Protein AF-A0A7C7P5Y1-F1 (afdb_monomer_lite)

Foldseek 3Di:
DDDDDDDPPDDAAEAEDEDLQALDCPPCVCSLVVVLVSLVVCVVVVHPAYEYEYCNHNDPPRDGDVSSVVSVVPRHPYDYHD

Structure (mmCIF, N/CA/C/O backbone):
data_AF-A0A7C7P5Y1-F1
#
_entry.id   AF-A0A7C7P5Y1-F1
#
loop_
_atom_site.group_PDB
_atom_site.id
_atom_site.type_symbol
_atom_site.label_atom_id
_atom_site.label_alt_id
_atom_site.label_comp_id
_atom_site.label_asym_id
_atom_site.label_entity_id
_atom_site.label_seq_id
_atom_site.pdbx_PDB_ins_code
_atom_site.Cartn_x
_atom_site.Cartn_y
_atom_site.Cartn_z
_atom_site.occupancy
_atom_site.B_iso_or_equiv
_atom_site.auth_seq_id
_atom_site.auth_comp_id
_atom_site.auth_asym_id
_atom_site.auth_atom_id
_atom_site.pdbx_PDB_model_num
ATOM 1 N N . MET A 1 1 ? -39.573 0.667 34.774 1.00 47.50 1 MET A N 1
ATOM 2 C CA . MET A 1 1 ? -38.664 1.380 33.854 1.00 47.50 1 MET A CA 1
ATOM 3 C C . MET A 1 1 ? -37.611 0.377 33.398 1.00 47.50 1 MET A C 1
ATOM 5 O O . MET A 1 1 ? -36.768 0.009 34.205 1.00 47.50 1 MET A O 1
ATOM 9 N N . MET A 1 2 ? -37.722 -0.181 32.190 1.00 48.81 2 MET A N 1
ATOM 10 C CA . MET A 1 2 ? -36.701 -1.097 31.662 1.00 48.81 2 MET A CA 1
ATOM 11 C C . MET A 1 2 ? -35.561 -0.253 31.088 1.00 48.81 2 MET A C 1
ATOM 13 O O . MET A 1 2 ? -35.787 0.532 30.173 1.00 48.81 2 MET A O 1
ATOM 17 N N . TYR A 1 3 ? -34.358 -0.381 31.647 1.00 57.97 3 TYR A N 1
ATOM 18 C CA . TYR A 1 3 ? -33.150 0.190 31.057 1.00 57.97 3 TYR A CA 1
ATOM 19 C C . TYR A 1 3 ? -32.835 -0.589 29.775 1.00 57.97 3 TYR A C 1
ATOM 21 O O . TYR A 1 3 ? -32.440 -1.751 29.841 1.00 57.97 3 TYR A O 1
ATOM 29 N N . MET A 1 4 ? -33.018 0.028 28.607 1.00 58.72 4 MET A N 1
ATOM 30 C CA . MET A 1 4 ? -32.384 -0.470 27.388 1.00 58.72 4 MET A CA 1
ATOM 31 C C . MET A 1 4 ? -30.896 -0.143 27.493 1.00 58.72 4 MET A C 1
ATOM 33 O O . MET A 1 4 ? -30.505 1.018 27.393 1.00 58.72 4 MET A O 1
ATOM 37 N N . ALA A 1 5 ? -30.068 -1.156 27.737 1.00 66.00 5 ALA A N 1
ATOM 38 C CA . ALA A 1 5 ? -28.630 -1.019 27.578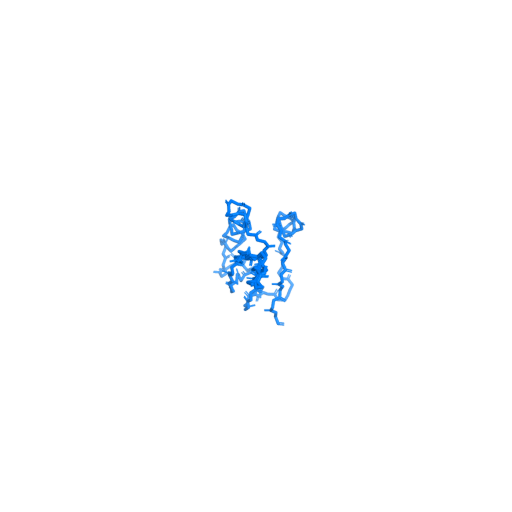 1.00 66.00 5 ALA A CA 1
ATOM 39 C C . ALA A 1 5 ? -28.351 -0.716 26.098 1.00 66.00 5 ALA A C 1
ATOM 41 O O . ALA A 1 5 ? -28.631 -1.542 25.229 1.00 66.00 5 ALA A O 1
ATOM 42 N N . SER A 1 6 ? -27.842 0.478 25.797 1.00 67.75 6 SER A N 1
ATOM 43 C CA . SER A 1 6 ? -27.296 0.759 24.472 1.00 67.75 6 SER A CA 1
ATOM 44 C C . SER A 1 6 ? -26.074 -0.134 24.275 1.00 67.75 6 SER A C 1
ATOM 46 O O . SER A 1 6 ? -25.164 -0.111 25.107 1.00 67.75 6 SER A O 1
ATOM 48 N N . LEU A 1 7 ? -26.040 -0.913 23.194 1.00 68.06 7 LEU A N 1
ATOM 49 C CA . LEU A 1 7 ? -24.818 -1.606 22.796 1.00 68.06 7 LEU A CA 1
ATOM 50 C C . LEU A 1 7 ? -23.688 -0.571 22.637 1.00 68.06 7 LEU A C 1
ATOM 52 O O . LEU A 1 7 ? -23.954 0.530 22.143 1.00 68.06 7 LEU A O 1
ATOM 56 N N . PRO A 1 8 ? -22.448 -0.880 23.059 1.00 72.81 8 PRO A N 1
ATOM 57 C CA . PRO A 1 8 ? -21.346 0.058 22.916 1.00 72.81 8 PRO A CA 1
ATOM 58 C C . PRO A 1 8 ? -21.186 0.425 21.441 1.00 72.81 8 PRO A C 1
ATOM 60 O O . PRO A 1 8 ? -21.093 -0.462 20.590 1.00 72.81 8 PRO A O 1
ATOM 63 N N . LEU A 1 9 ? -21.147 1.722 21.136 1.00 71.94 9 LEU A N 1
ATOM 64 C CA . LEU A 1 9 ? -20.902 2.206 19.783 1.00 71.94 9 LEU A CA 1
ATOM 65 C C . LEU A 1 9 ? -19.492 1.770 19.355 1.00 71.94 9 LEU A C 1
ATOM 67 O O . LEU A 1 9 ? -18.500 2.351 19.789 1.00 71.94 9 LEU A O 1
ATOM 71 N N . HIS A 1 10 ? -19.401 0.733 18.524 1.00 78.56 10 HIS A N 1
ATOM 72 C CA . HIS A 1 10 ? -18.135 0.304 17.936 1.00 78.56 10 HIS A CA 1
ATOM 73 C C . HIS A 1 10 ? -17.874 1.161 16.701 1.00 78.56 10 HIS A C 1
ATOM 75 O O . HIS A 1 10 ? -18.500 0.982 15.657 1.00 78.56 10 HIS A O 1
ATOM 81 N N . LYS A 1 11 ? -16.987 2.146 16.843 1.00 87.12 11 LYS A N 1
ATOM 82 C CA . LYS A 1 11 ? -16.546 2.987 15.734 1.00 87.12 11 LYS A CA 1
ATOM 83 C C . LYS A 1 11 ? -15.377 2.298 15.040 1.00 87.12 11 LYS A C 1
ATOM 85 O O . LYS A 1 11 ? -14.335 2.141 15.659 1.00 87.12 11 LYS A O 1
ATOM 90 N N . ILE A 1 12 ? -15.568 1.931 13.776 1.00 89.00 12 ILE A N 1
ATOM 91 C CA . ILE A 1 12 ? -14.510 1.396 12.914 1.00 89.00 12 ILE A CA 1
ATOM 92 C C . ILE A 1 12 ? -13.989 2.532 12.034 1.00 89.00 12 ILE A C 1
ATOM 94 O O . ILE A 1 12 ? -14.765 3.302 11.460 1.00 89.00 12 ILE A O 1
ATOM 98 N N . ARG A 1 13 ? -12.672 2.647 11.932 1.00 90.75 13 ARG A N 1
ATOM 99 C CA . ARG A 1 13 ? -11.950 3.588 11.086 1.00 90.75 13 ARG A CA 1
ATOM 100 C C . ARG A 1 13 ? -11.257 2.814 9.977 1.00 90.75 13 ARG A C 1
ATOM 102 O O . ARG A 1 13 ? -10.359 2.024 10.237 1.00 90.75 13 ARG A O 1
ATOM 109 N N . ILE A 1 14 ? -11.666 3.065 8.742 1.00 90.81 14 ILE A N 1
ATOM 110 C CA . ILE A 1 14 ? -11.109 2.397 7.567 1.00 90.81 14 ILE A CA 1
ATOM 111 C C . ILE A 1 14 ? -10.330 3.430 6.760 1.00 90.81 14 ILE A C 1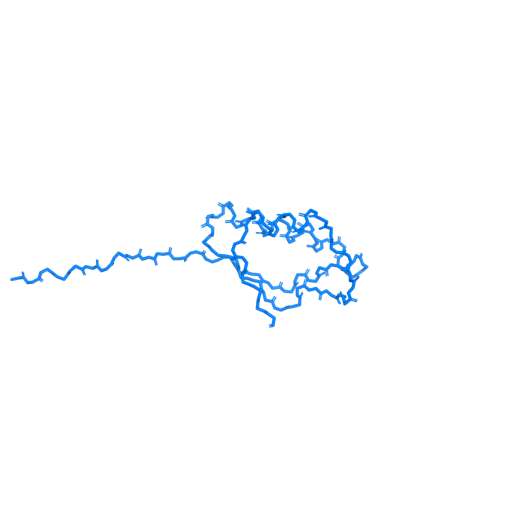
ATOM 113 O O . ILE A 1 14 ? -10.863 4.501 6.463 1.00 90.81 14 ILE A O 1
ATOM 117 N N . LEU A 1 15 ? -9.087 3.108 6.410 1.00 91.88 15 LEU A N 1
ATOM 118 C CA . LEU A 1 15 ? -8.354 3.804 5.358 1.00 91.88 15 LEU A CA 1
ATOM 119 C C . LEU A 1 15 ? -8.629 3.077 4.042 1.00 91.88 15 LEU A C 1
ATOM 121 O O . LEU A 1 15 ? -8.462 1.865 3.966 1.00 91.88 15 LEU A O 1
ATOM 125 N N . HIS A 1 16 ? -9.073 3.794 3.015 1.00 91.25 16 HIS A N 1
ATOM 126 C CA . HIS A 1 16 ? -9.349 3.207 1.708 1.00 91.25 16 HIS A CA 1
ATOM 127 C C . HIS A 1 16 ? -8.566 3.936 0.617 1.00 91.25 16 HIS A C 1
ATOM 129 O O . HIS A 1 16 ? -8.567 5.166 0.585 1.00 91.25 16 HIS A O 1
ATOM 135 N N . THR A 1 17 ? -7.914 3.169 -0.256 1.00 91.19 17 THR A N 1
ATOM 136 C CA . THR A 1 17 ? -7.204 3.652 -1.447 1.00 91.19 17 THR A CA 1
ATOM 137 C C . THR A 1 17 ? -7.416 2.682 -2.610 1.00 91.19 17 THR A C 1
ATOM 139 O O . THR A 1 17 ? -7.827 1.536 -2.397 1.00 91.19 17 THR A O 1
ATOM 142 N N . SER A 1 18 ? -7.128 3.118 -3.833 1.00 91.12 18 SER A N 1
ATOM 143 C CA . SER A 1 18 ? -7.189 2.272 -5.023 1.00 91.12 18 SER A CA 1
ATOM 144 C C . SER A 1 18 ? -6.107 2.618 -6.042 1.00 91.12 18 SER A C 1
ATOM 146 O O . SER A 1 18 ? -5.423 3.628 -5.872 1.00 91.12 18 SER A O 1
ATOM 148 N N . ASP A 1 19 ? -5.959 1.763 -7.060 1.00 89.38 19 ASP A N 1
ATOM 149 C CA . ASP A 1 19 ? -5.198 2.036 -8.293 1.00 89.38 19 ASP A CA 1
ATOM 150 C C . ASP A 1 19 ? -3.762 2.493 -8.006 1.00 89.38 19 ASP A C 1
ATOM 152 O O . ASP A 1 19 ? -3.299 3.557 -8.417 1.00 89.38 19 ASP A O 1
ATOM 156 N N . THR A 1 20 ? -3.063 1.699 -7.192 1.00 89.12 20 THR A N 1
ATOM 157 C CA . THR A 1 20 ? -1.711 2.028 -6.739 1.00 89.12 20 THR A CA 1
ATOM 158 C C . THR A 1 20 ? -0.664 1.801 -7.816 1.00 89.12 20 THR A C 1
ATOM 160 O O . THR A 1 20 ? 0.412 2.377 -7.698 1.00 89.12 20 THR A O 1
ATOM 163 N N . HIS A 1 21 ? -0.957 0.994 -8.844 1.00 88.75 21 HIS A N 1
ATOM 164 C CA . HIS A 1 21 ? -0.088 0.798 -10.005 1.00 88.75 21 HIS A CA 1
ATOM 165 C C . HIS A 1 21 ? 1.370 0.457 -9.605 1.00 88.75 21 HIS A C 1
ATOM 167 O O . HIS A 1 21 ? 2.354 1.011 -10.103 1.00 88.75 21 HIS A O 1
ATOM 173 N N . LEU A 1 22 ? 1.525 -0.434 -8.619 1.00 86.94 22 LEU A N 1
ATOM 174 C CA . LEU A 1 22 ? 2.827 -0.852 -8.096 1.00 86.94 22 LEU A CA 1
ATOM 175 C C . LEU A 1 22 ? 3.574 -1.711 -9.126 1.00 86.94 22 LEU A C 1
ATOM 177 O O . LEU A 1 22 ? 2.970 -2.491 -9.867 1.00 86.94 22 LEU A O 1
ATOM 181 N N . GLY A 1 23 ? 4.904 -1.602 -9.139 1.00 81.88 23 GLY A N 1
ATOM 182 C CA . GLY A 1 23 ? 5.762 -2.400 -10.020 1.00 81.88 23 GLY A CA 1
ATOM 183 C C . GLY A 1 23 ? 5.877 -1.888 -11.464 1.00 81.88 23 GLY A C 1
ATOM 184 O O . GLY A 1 23 ? 6.335 -2.637 -12.330 1.00 81.88 23 GLY A O 1
ATOM 185 N N . ASP A 1 24 ? 5.495 -0.635 -11.741 1.00 83.25 24 ASP A N 1
ATOM 186 C CA . ASP A 1 24 ? 5.780 0.049 -13.011 1.00 83.25 24 ASP A CA 1
ATOM 187 C C . ASP A 1 24 ? 6.669 1.294 -12.823 1.00 83.25 24 ASP A C 1
ATOM 189 O O . ASP A 1 24 ? 6.174 2.415 -12.693 1.00 83.25 24 ASP A O 1
ATOM 193 N N . PRO A 1 25 ? 8.004 1.141 -12.851 1.00 78.56 25 PRO A N 1
ATOM 194 C CA . PRO A 1 25 ? 8.917 2.271 -12.717 1.00 78.56 25 PRO A CA 1
ATOM 195 C C . PRO A 1 25 ? 8.939 3.199 -13.944 1.00 78.56 25 PRO A C 1
ATOM 197 O O . PRO A 1 25 ? 9.532 4.276 -13.865 1.00 78.56 25 PRO A O 1
ATOM 200 N N . TYR A 1 26 ? 8.344 2.809 -15.078 1.00 82.88 26 TYR A N 1
ATOM 201 C CA . TYR A 1 26 ? 8.375 3.600 -16.311 1.00 82.88 26 TYR A CA 1
ATOM 202 C C . TYR A 1 26 ? 7.108 4.442 -16.501 1.00 82.88 26 TYR A C 1
ATOM 204 O O . TYR A 1 26 ? 7.219 5.577 -16.966 1.00 82.88 26 TYR A O 1
ATOM 212 N N . GLY A 1 27 ? 5.934 3.927 -16.129 1.00 84.75 27 GLY A N 1
ATOM 213 C CA . GLY A 1 27 ? 4.680 4.687 -16.102 1.00 84.75 27 GLY A CA 1
ATOM 214 C C . GLY A 1 27 ? 4.425 5.390 -14.769 1.00 84.75 27 GLY A C 1
ATOM 215 O O . GLY A 1 27 ? 4.023 6.555 -14.762 1.00 84.75 27 GLY A O 1
ATOM 216 N N . HIS A 1 28 ? 4.747 4.743 -13.644 1.00 85.56 28 HIS A N 1
ATOM 217 C CA . HIS A 1 28 ? 4.429 5.220 -12.294 1.00 85.56 28 HIS A CA 1
ATOM 218 C C . HIS A 1 28 ? 5.642 5.185 -11.338 1.00 85.56 28 HIS A C 1
ATOM 220 O O . HIS A 1 28 ? 5.588 4.565 -10.277 1.00 85.56 28 HIS A O 1
ATOM 226 N N . PRO A 1 29 ? 6.735 5.926 -11.620 1.00 86.62 29 PRO A N 1
ATOM 227 C CA . PRO A 1 29 ? 7.995 5.856 -10.859 1.00 86.62 29 PRO A CA 1
ATOM 228 C C . PRO A 1 29 ? 7.896 6.227 -9.369 1.00 86.62 29 PRO A C 1
ATOM 230 O O . PRO A 1 29 ? 8.831 5.986 -8.610 1.00 86.62 29 PRO A O 1
ATOM 233 N N . ILE A 1 30 ? 6.797 6.856 -8.946 1.00 90.06 30 ILE A N 1
ATOM 234 C CA . ILE A 1 30 ? 6.573 7.298 -7.563 1.00 90.06 30 ILE A CA 1
ATOM 235 C C . ILE A 1 30 ? 5.541 6.447 -6.812 1.00 90.06 30 ILE A C 1
ATOM 237 O O . ILE A 1 30 ? 5.271 6.743 -5.646 1.00 90.06 30 ILE A O 1
ATOM 241 N N . SER A 1 31 ? 4.953 5.424 -7.448 1.00 89.75 31 SER A N 1
ATOM 242 C CA . SER A 1 31 ? 3.854 4.642 -6.867 1.00 89.75 31 SER A CA 1
ATOM 243 C C . SER A 1 31 ? 4.248 3.969 -5.557 1.00 89.75 31 SER A C 1
ATOM 245 O O . SER A 1 31 ? 3.519 4.080 -4.576 1.00 89.75 31 SER A O 1
ATOM 247 N N . GLU A 1 32 ? 5.439 3.371 -5.493 1.00 87.81 32 GLU A N 1
ATOM 248 C CA . GLU A 1 32 ? 5.939 2.725 -4.274 1.00 87.81 32 GLU A CA 1
ATOM 249 C C . GLU A 1 32 ? 6.074 3.711 -3.106 1.00 87.81 32 GLU A C 1
ATOM 251 O O . GLU A 1 32 ? 5.606 3.443 -2.002 1.00 87.81 32 GLU A O 1
ATOM 256 N N . ILE A 1 33 ? 6.642 4.897 -3.352 1.00 90.31 33 ILE A N 1
ATOM 257 C CA . ILE A 1 33 ? 6.821 5.933 -2.320 1.00 90.31 33 ILE A CA 1
ATOM 258 C C . ILE A 1 33 ? 5.462 6.473 -1.845 1.00 90.31 33 ILE A C 1
ATOM 260 O O . ILE A 1 33 ? 5.260 6.725 -0.650 1.00 90.31 33 ILE A O 1
ATOM 264 N N . ALA A 1 34 ? 4.522 6.665 -2.772 1.00 91.38 34 ALA A N 1
ATOM 265 C CA . ALA A 1 34 ? 3.174 7.132 -2.468 1.00 91.38 34 ALA A CA 1
ATOM 266 C C . ALA A 1 34 ? 2.385 6.091 -1.661 1.00 91.38 34 ALA A C 1
ATOM 268 O O . ALA A 1 34 ? 1.754 6.425 -0.652 1.00 91.38 34 ALA A O 1
ATOM 269 N N . PHE A 1 35 ? 2.470 4.822 -2.055 1.00 90.62 35 PHE A N 1
ATOM 270 C CA . PHE A 1 35 ? 1.827 3.724 -1.352 1.00 90.62 35 PHE A CA 1
ATOM 271 C C . PHE A 1 35 ? 2.402 3.545 0.054 1.00 90.62 35 PHE A C 1
ATOM 273 O O . PHE A 1 35 ? 1.635 3.512 1.015 1.00 90.62 35 PHE A O 1
ATOM 280 N N . ALA A 1 36 ? 3.727 3.590 0.203 1.00 89.50 36 ALA A N 1
ATOM 281 C CA . ALA A 1 36 ? 4.378 3.519 1.508 1.00 89.50 36 ALA A CA 1
ATOM 282 C C . ALA A 1 36 ? 3.953 4.664 2.453 1.00 89.50 36 ALA A C 1
ATOM 284 O O . ALA A 1 36 ? 3.761 4.536 3.664 1.00 89.50 36 ALA A O 1
ATOM 285 N N . SER A 1 37 ? 3.745 5.856 1.893 1.00 91.00 37 SER A N 1
ATOM 286 C CA . SER A 1 37 ? 3.203 6.988 2.657 1.00 91.00 37 SER A CA 1
ATOM 287 C C . SER A 1 37 ? 1.748 6.757 3.090 1.00 91.00 37 SER A C 1
ATOM 289 O O . SER A 1 37 ? 1.343 7.217 4.158 1.00 91.00 37 SER A O 1
ATOM 291 N N . THR A 1 38 ? 0.971 6.026 2.290 1.00 91.06 38 THR A N 1
ATOM 292 C CA . THR A 1 38 ? -0.424 5.672 2.588 1.00 91.06 38 THR A CA 1
ATOM 293 C C . THR A 1 38 ? -0.511 4.615 3.688 1.00 91.06 38 THR A C 1
ATOM 295 O O . THR A 1 38 ? -1.342 4.749 4.586 1.00 91.06 38 THR A O 1
ATOM 298 N N . VAL A 1 39 ? 0.379 3.617 3.674 1.00 88.81 39 VAL A N 1
ATOM 299 C CA . VAL A 1 39 ? 0.493 2.620 4.751 1.00 88.81 39 VAL A CA 1
ATOM 300 C C . VAL A 1 39 ? 0.836 3.308 6.071 1.00 88.81 39 VAL A C 1
ATOM 302 O O . VAL A 1 39 ? 0.093 3.178 7.040 1.00 88.81 39 VAL A O 1
ATOM 305 N N . ARG A 1 40 ? 1.861 4.169 6.096 1.00 90.06 40 ARG A N 1
ATOM 306 C CA . ARG A 1 40 ? 2.206 4.958 7.296 1.00 90.06 40 ARG A CA 1
ATOM 307 C C . ARG A 1 40 ? 1.068 5.865 7.777 1.00 90.06 40 ARG A C 1
ATOM 309 O O . ARG A 1 40 ? 0.932 6.116 8.974 1.00 90.06 40 ARG A O 1
ATOM 316 N N . ALA A 1 41 ? 0.228 6.364 6.871 1.00 89.94 41 ALA A N 1
ATOM 317 C CA . ALA A 1 41 ? -0.942 7.152 7.246 1.00 89.94 41 ALA A CA 1
ATOM 318 C C . ALA A 1 41 ? -2.011 6.316 7.978 1.00 89.94 41 ALA A C 1
ATOM 320 O O . ALA A 1 41 ? -2.730 6.866 8.816 1.00 89.94 41 ALA A O 1
ATOM 321 N N . ALA A 1 42 ? -2.108 5.007 7.713 1.00 89.38 42 ALA A N 1
ATOM 322 C CA . ALA A 1 42 ? -3.012 4.116 8.440 1.00 89.38 42 ALA A CA 1
ATOM 323 C C . ALA A 1 42 ? -2.688 4.121 9.943 1.00 89.38 42 ALA A C 1
ATOM 325 O O . ALA A 1 42 ? -3.597 4.323 10.756 1.00 89.38 42 ALA A O 1
ATOM 326 N N . ASP A 1 43 ? -1.402 4.045 10.296 1.00 87.81 43 ASP A N 1
ATOM 327 C CA . ASP A 1 43 ? -0.923 4.141 11.679 1.00 87.81 43 ASP A CA 1
ATOM 328 C C . ASP A 1 43 ? -1.184 5.518 12.284 1.00 87.81 43 ASP A C 1
ATOM 330 O O . ASP A 1 43 ? -1.783 5.628 13.353 1.00 87.81 43 ASP A O 1
ATOM 334 N N . VAL A 1 44 ? -0.800 6.591 11.580 1.00 92.38 44 VAL A N 1
ATOM 335 C CA . VAL A 1 44 ? -0.986 7.975 12.057 1.00 92.38 44 VAL A CA 1
ATOM 336 C C . VAL A 1 44 ? -2.450 8.262 12.361 1.00 92.38 44 VAL A C 1
ATOM 338 O O . VAL A 1 44 ? -2.773 8.950 13.333 1.00 92.38 44 VAL A O 1
ATOM 341 N N . PHE A 1 45 ? -3.358 7.739 11.540 1.00 90.44 45 PHE A N 1
ATOM 342 C CA . PHE A 1 45 ? -4.769 7.924 11.791 1.00 90.44 45 PHE A CA 1
ATOM 343 C C . PHE A 1 45 ? -5.289 6.988 12.890 1.00 90.44 45 PHE A C 1
ATOM 345 O O . PHE A 1 45 ? -6.279 7.361 13.509 1.00 90.44 45 PHE A O 1
ATOM 352 N N . ASN A 1 46 ? -4.640 5.867 13.214 1.00 90.50 46 ASN A N 1
ATOM 353 C CA . ASN A 1 46 ? -5.182 4.726 13.971 1.00 90.50 46 ASN A CA 1
ATOM 354 C C . ASN A 1 46 ? -6.301 4.007 13.203 1.00 90.50 46 ASN A C 1
ATOM 356 O O . ASN A 1 46 ? -7.410 3.838 13.711 1.00 90.50 46 ASN A O 1
ATOM 360 N N . ALA A 1 47 ? -6.116 3.738 11.910 1.00 90.06 47 ALA A N 1
ATOM 361 C CA . ALA A 1 47 ? -7.076 2.947 11.143 1.00 90.06 47 ALA A CA 1
ATOM 362 C C . ALA A 1 47 ? -7.133 1.511 11.690 1.00 90.06 47 ALA A C 1
ATOM 364 O O . ALA A 1 47 ? -6.107 0.912 11.985 1.00 90.06 47 ALA A O 1
ATOM 365 N N . ASP A 1 48 ? -8.339 0.964 11.822 1.00 88.31 48 ASP A N 1
ATOM 366 C CA . ASP A 1 48 ? -8.545 -0.434 12.211 1.00 88.31 48 ASP A CA 1
ATOM 367 C C . ASP A 1 48 ? -8.259 -1.382 11.035 1.00 88.31 48 ASP A C 1
ATOM 369 O O . ASP A 1 48 ? -7.819 -2.516 11.227 1.00 88.31 48 ASP A O 1
ATOM 373 N N . TYR A 1 49 ? -8.525 -0.906 9.813 1.00 86.25 49 TYR A N 1
ATOM 374 C CA . TYR A 1 49 ? -8.332 -1.638 8.564 1.00 86.25 49 TYR A CA 1
ATOM 375 C C . TYR A 1 49 ? -7.871 -0.705 7.447 1.00 86.25 49 TYR A C 1
ATOM 377 O O . TYR A 1 49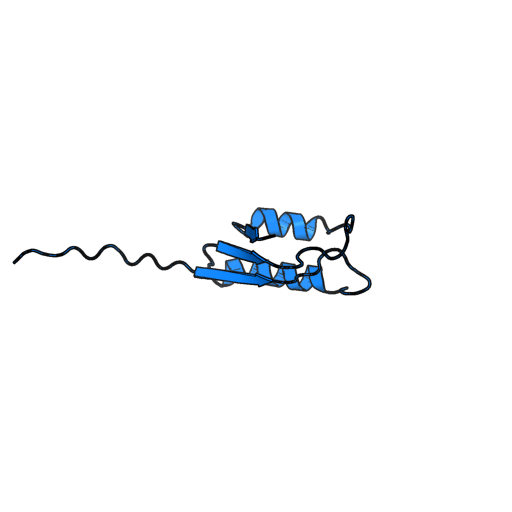 ? -8.283 0.459 7.386 1.00 86.25 49 TYR A O 1
ATOM 385 N N . MET A 1 50 ? -7.089 -1.258 6.520 1.00 89.00 50 MET A N 1
ATOM 386 C CA . MET A 1 50 ? -6.778 -0.633 5.239 1.00 89.00 50 MET A CA 1
ATOM 387 C C . MET A 1 50 ? -7.376 -1.480 4.112 1.00 89.00 50 MET A C 1
ATOM 389 O O . MET A 1 50 ? -7.127 -2.682 4.028 1.00 89.00 50 MET A O 1
ATOM 393 N N . LEU A 1 51 ? -8.189 -0.858 3.261 1.00 88.19 51 LEU A N 1
ATOM 394 C CA . LEU A 1 51 ? -8.810 -1.485 2.098 1.00 88.19 51 LEU A CA 1
ATOM 395 C C . LEU A 1 51 ? 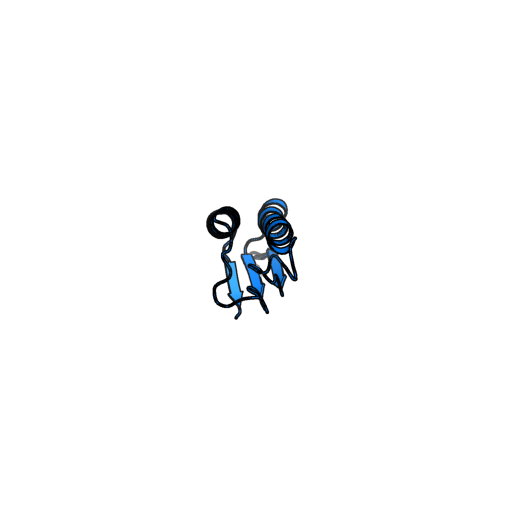-8.151 -0.952 0.828 1.00 88.19 51 LEU A C 1
ATOM 397 O O . LEU A 1 51 ? -8.237 0.248 0.554 1.00 88.19 51 LEU A O 1
ATOM 401 N N . ILE A 1 52 ? -7.557 -1.848 0.045 1.00 87.81 52 ILE A N 1
ATOM 402 C CA . ILE A 1 52 ? -6.929 -1.524 -1.237 1.00 87.81 52 ILE A CA 1
ATOM 403 C C . ILE A 1 52 ? -7.732 -2.213 -2.338 1.00 87.81 52 ILE A C 1
ATOM 405 O O . ILE A 1 52 ? -7.980 -3.417 -2.256 1.00 87.81 52 ILE A O 1
ATOM 409 N N . ALA A 1 53 ? -8.162 -1.454 -3.341 1.00 85.38 53 ALA A N 1
ATOM 410 C CA . ALA A 1 53 ? -8.943 -1.968 -4.465 1.00 85.38 53 ALA A CA 1
ATOM 411 C C . ALA A 1 53 ? -8.386 -1.500 -5.820 1.00 85.38 53 ALA A C 1
ATOM 413 O O . ALA A 1 53 ? -7.529 -0.621 -5.868 1.00 85.38 53 ALA A O 1
ATOM 414 N N . GLY A 1 54 ? -8.903 -2.051 -6.917 1.00 85.88 54 GLY A N 1
ATOM 415 C CA . GLY A 1 54 ? -8.534 -1.621 -8.272 1.00 85.88 54 GLY A CA 1
ATOM 416 C C . GLY A 1 54 ? -7.155 -2.120 -8.700 1.00 85.88 54 GLY A C 1
ATOM 417 O O . GLY A 1 54 ? -6.700 -3.168 -8.233 1.00 85.88 54 GLY A O 1
ATOM 418 N N . ASP A 1 55 ? -6.491 -1.375 -9.580 1.00 85.56 55 ASP A N 1
ATOM 419 C CA . ASP A 1 55 ? -5.232 -1.787 -10.209 1.00 85.56 55 ASP A CA 1
ATOM 420 C C . ASP A 1 55 ? -4.051 -1.636 -9.238 1.00 85.56 55 ASP A C 1
ATOM 422 O O . ASP A 1 55 ? -3.275 -0.680 -9.265 1.00 85.56 55 ASP A O 1
ATOM 426 N N . VAL A 1 56 ? -3.929 -2.592 -8.311 1.00 84.94 56 VAL A N 1
ATOM 427 C CA . VAL A 1 56 ? -2.875 -2.571 -7.285 1.00 84.94 56 VAL A CA 1
ATOM 428 C C . VAL A 1 56 ? -1.488 -2.709 -7.915 1.00 84.94 56 VAL A C 1
ATOM 430 O O . VAL A 1 56 ? -0.552 -2.032 -7.485 1.00 84.94 56 VAL A O 1
ATOM 433 N N . PHE A 1 57 ? -1.368 -3.541 -8.952 1.00 84.81 57 PHE A N 1
ATOM 434 C CA . PHE A 1 57 ? -0.126 -3.834 -9.667 1.00 84.81 57 PHE A CA 1
ATOM 435 C C . PHE A 1 57 ? -0.303 -3.590 -11.164 1.00 84.81 57 PHE A C 1
ATOM 437 O O . PHE A 1 57 ? -1.279 -4.061 -11.741 1.00 84.81 57 PHE A O 1
ATOM 444 N N . ASP A 1 58 ? 0.664 -2.924 -11.794 1.00 76.81 58 ASP A N 1
ATOM 445 C CA . ASP A 1 58 ? 0.583 -2.579 -13.221 1.00 76.81 58 ASP A CA 1
ATOM 446 C C . ASP A 1 58 ? 1.103 -3.667 -14.161 1.00 76.81 58 ASP A C 1
ATOM 448 O O . ASP A 1 58 ? 0.676 -3.779 -15.308 1.00 76.81 58 ASP A O 1
ATOM 452 N N . ASN A 1 59 ? 2.041 -4.490 -13.689 1.00 64.06 59 ASN A N 1
ATOM 453 C CA . ASN A 1 59 ? 2.712 -5.478 -14.523 1.00 64.06 59 ASN A CA 1
ATOM 454 C C . ASN A 1 59 ? 2.680 -6.859 -13.874 1.00 64.06 59 ASN A C 1
ATOM 456 O O . ASN A 1 59 ? 3.128 -7.050 -12.741 1.00 64.06 59 ASN A O 1
ATOM 460 N N . VAL A 1 60 ? 2.240 -7.862 -14.638 1.00 52.16 60 VAL A N 1
ATOM 461 C CA . VAL A 1 60 ? 2.414 -9.271 -14.273 1.00 52.16 60 VAL A CA 1
ATOM 462 C C . VAL A 1 60 ? 3.916 -9.579 -14.310 1.00 52.16 60 VAL A C 1
ATOM 464 O O . VAL A 1 60 ? 4.494 -9.751 -15.380 1.00 52.16 60 VAL A O 1
ATOM 467 N N . GLY A 1 61 ? 4.556 -9.599 -13.137 1.00 54.38 61 GLY A N 1
ATOM 468 C CA . GLY A 1 61 ? 6.001 -9.815 -12.982 1.00 54.38 61 GLY A CA 1
ATOM 469 C C . GLY A 1 61 ? 6.827 -8.564 -12.662 1.00 54.38 61 GLY A C 1
ATOM 470 O O . GLY A 1 61 ? 8.054 -8.655 -12.650 1.00 54.38 61 GLY A O 1
ATOM 471 N N . GLY A 1 62 ? 6.191 -7.417 -12.391 1.00 55.28 62 GLY A N 1
ATOM 472 C CA . GLY A 1 62 ? 6.878 -6.258 -11.818 1.00 55.28 62 GLY A CA 1
ATOM 473 C C . GLY A 1 62 ? 7.485 -6.611 -10.457 1.00 55.28 62 GLY A C 1
ATOM 474 O O . GLY A 1 62 ? 6.815 -7.195 -9.606 1.00 55.28 62 GLY A O 1
ATOM 475 N N . VAL A 1 63 ? 8.766 -6.297 -10.263 1.00 62.44 63 VAL A N 1
ATOM 476 C CA . VAL A 1 63 ? 9.425 -6.463 -8.964 1.00 62.44 63 VAL A CA 1
ATOM 477 C C . VAL A 1 63 ? 8.990 -5.298 -8.091 1.00 62.44 63 VAL A C 1
ATOM 479 O O . VAL A 1 63 ? 9.328 -4.156 -8.381 1.00 62.44 63 VAL A O 1
ATOM 482 N N . ILE A 1 64 ? 8.231 -5.601 -7.046 1.00 68.50 64 ILE A N 1
ATOM 483 C CA . ILE A 1 64 ? 7.943 -4.660 -5.968 1.00 68.50 64 ILE A CA 1
ATOM 484 C C . ILE A 1 64 ? 9.109 -4.767 -4.985 1.00 68.50 64 ILE A C 1
ATOM 486 O O . ILE A 1 64 ? 9.599 -5.871 -4.732 1.00 68.50 64 ILE A O 1
ATOM 490 N N . THR A 1 65 ? 9.584 -3.647 -4.451 1.00 70.94 65 THR A N 1
ATOM 491 C CA . THR A 1 65 ? 10.700 -3.671 -3.498 1.00 70.94 65 THR A CA 1
ATOM 492 C C . THR A 1 65 ? 10.328 -4.357 -2.179 1.00 70.94 65 THR A C 1
ATOM 494 O O . THR A 1 65 ? 9.196 -4.245 -1.704 1.00 70.94 65 THR A O 1
ATOM 497 N N . ASP A 1 66 ? 11.307 -5.017 -1.544 1.00 74.50 66 ASP A N 1
ATOM 498 C CA . ASP A 1 66 ? 11.135 -5.641 -0.219 1.00 74.50 66 ASP A CA 1
ATOM 499 C C . ASP A 1 66 ? 10.626 -4.632 0.824 1.00 74.50 66 ASP A C 1
ATOM 501 O O . ASP A 1 66 ? 9.834 -4.982 1.686 1.00 74.50 66 ASP A O 1
ATOM 505 N N . ALA A 1 67 ? 10.984 -3.350 0.687 1.00 65.62 67 ALA A N 1
ATOM 506 C CA . ALA A 1 67 ? 10.509 -2.285 1.567 1.00 65.62 67 ALA A CA 1
ATOM 507 C C . ALA A 1 67 ? 8.978 -2.115 1.544 1.00 65.62 67 ALA A C 1
ATOM 509 O O . ALA A 1 67 ? 8.366 -1.887 2.584 1.00 65.62 67 ALA A O 1
ATOM 510 N N . VAL A 1 68 ? 8.344 -2.239 0.374 1.00 69.81 68 VAL A N 1
ATOM 511 C CA . VAL A 1 68 ? 6.879 -2.177 0.257 1.00 69.81 68 VAL A CA 1
ATOM 512 C C . VAL A 1 68 ? 6.241 -3.445 0.823 1.00 69.81 68 VAL A C 1
ATOM 514 O O . VAL A 1 68 ? 5.187 -3.371 1.450 1.00 69.81 68 VAL A O 1
ATOM 517 N N . ILE A 1 69 ? 6.881 -4.601 0.632 1.00 73.94 69 ILE A N 1
ATOM 518 C CA . ILE A 1 69 ? 6.426 -5.879 1.196 1.00 73.94 69 ILE A CA 1
ATOM 519 C C . ILE A 1 69 ? 6.475 -5.834 2.728 1.00 73.94 69 ILE A C 1
ATOM 521 O O . ILE A 1 69 ? 5.512 -6.236 3.381 1.00 73.94 69 ILE A O 1
ATOM 525 N N . ASP A 1 70 ? 7.556 -5.312 3.298 1.00 75.06 70 ASP A N 1
ATOM 526 C CA . ASP A 1 70 ? 7.718 -5.144 4.740 1.00 75.06 70 ASP A CA 1
ATOM 527 C C . ASP A 1 70 ? 6.661 -4.186 5.301 1.00 75.06 70 ASP A C 1
ATOM 529 O O . ASP A 1 70 ? 5.991 -4.520 6.274 1.00 75.06 70 ASP A O 1
ATOM 533 N N . GLU A 1 71 ? 6.406 -3.051 4.640 1.00 71.00 71 GLU A N 1
ATOM 534 C CA . GLU A 1 71 ? 5.344 -2.133 5.069 1.00 71.00 71 GLU A CA 1
ATOM 535 C C . GLU A 1 71 ? 3.942 -2.770 5.010 1.00 71.00 71 GLU A C 1
ATOM 537 O O . GLU A 1 71 ? 3.136 -2.578 5.923 1.00 71.00 71 GLU A O 1
ATOM 542 N N . ILE A 1 72 ? 3.649 -3.571 3.980 1.00 70.31 72 ILE A N 1
ATOM 543 C CA . ILE A 1 72 ? 2.403 -4.353 3.873 1.00 70.31 72 ILE A CA 1
ATOM 544 C C . ILE A 1 72 ? 2.269 -5.327 5.049 1.00 70.31 72 ILE A C 1
ATOM 546 O O . ILE A 1 72 ? 1.183 -5.452 5.619 1.00 70.31 72 ILE A O 1
ATOM 550 N N . ASN A 1 73 ? 3.355 -6.013 5.409 1.00 70.25 73 ASN A N 1
ATOM 551 C CA . ASN A 1 73 ? 3.364 -7.017 6.471 1.00 70.25 73 ASN A CA 1
ATOM 552 C C . ASN A 1 73 ? 3.266 -6.401 7.875 1.00 70.25 73 ASN A C 1
ATOM 554 O O . ASN A 1 73 ? 2.613 -6.983 8.744 1.00 70.25 73 ASN A O 1
ATOM 558 N N . ASP A 1 74 ? 3.886 -5.242 8.090 1.00 69.31 74 ASP A N 1
ATOM 559 C CA . ASP A 1 74 ? 3.988 -4.610 9.407 1.00 69.31 74 ASP A CA 1
ATOM 560 C C . ASP A 1 74 ? 2.796 -3.696 9.729 1.00 69.31 74 ASP A C 1
ATOM 562 O O . ASP A 1 74 ? 2.357 -3.635 10.881 1.00 69.31 74 ASP A O 1
ATOM 566 N N . GLY A 1 75 ? 2.270 -2.973 8.735 1.00 58.09 75 GLY A N 1
ATOM 567 C CA . GLY A 1 75 ? 1.416 -1.806 8.977 1.00 58.09 75 GLY A CA 1
ATOM 568 C C . GLY A 1 75 ? -0.086 -2.024 8.824 1.00 58.09 75 GLY A C 1
ATOM 569 O O . GLY A 1 75 ? -0.873 -1.199 9.287 1.00 58.09 75 GLY A O 1
ATOM 570 N N . ALA A 1 76 ? -0.544 -3.092 8.164 1.00 55.72 76 ALA A N 1
ATOM 571 C CA . ALA A 1 76 ? -1.951 -3.137 7.787 1.00 55.72 76 ALA A CA 1
ATOM 572 C C . ALA A 1 76 ? -2.591 -4.529 7.803 1.00 55.72 76 ALA A C 1
ATOM 574 O O . ALA A 1 76 ? -2.118 -5.511 7.238 1.00 55.72 76 ALA A O 1
ATOM 575 N N . ARG A 1 77 ? -3.793 -4.585 8.392 1.00 64.94 77 ARG A N 1
ATOM 576 C CA . ARG A 1 77 ? -4.779 -5.634 8.107 1.00 64.94 77 ARG A CA 1
ATOM 577 C C . ARG A 1 77 ? -5.374 -5.338 6.733 1.00 64.94 77 ARG A C 1
ATOM 579 O O . ARG A 1 77 ? -6.462 -4.770 6.634 1.00 64.94 77 ARG A O 1
ATOM 586 N N . ILE A 1 78 ? -4.590 -5.627 5.699 1.00 63.75 78 ILE A N 1
ATOM 587 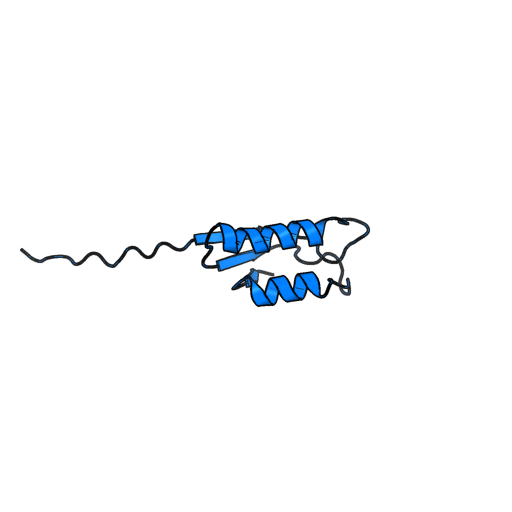C CA . ILE A 1 78 ? -4.906 -5.303 4.310 1.00 63.75 78 ILE A CA 1
ATOM 588 C C . ILE A 1 78 ? -5.969 -6.273 3.811 1.00 63.75 78 ILE A C 1
ATOM 590 O O . ILE A 1 78 ? -5.742 -7.480 3.739 1.00 63.75 78 ILE A O 1
ATOM 594 N N . LEU A 1 79 ? -7.125 -5.738 3.423 1.00 60.53 79 LEU A N 1
ATOM 595 C CA . LEU A 1 79 ? -8.004 -6.431 2.491 1.00 60.53 79 LEU A CA 1
ATOM 596 C C . LEU A 1 79 ? -7.633 -5.978 1.081 1.00 60.53 79 LEU A C 1
ATOM 598 O O . LEU A 1 79 ? -7.811 -4.808 0.742 1.00 60.53 79 LEU A O 1
ATOM 602 N N . ILE A 1 80 ? -7.121 -6.907 0.276 1.00 63.41 80 ILE A N 1
ATOM 603 C CA . ILE A 1 80 ? -6.967 -6.710 -1.165 1.00 63.41 80 ILE A CA 1
ATOM 604 C C . 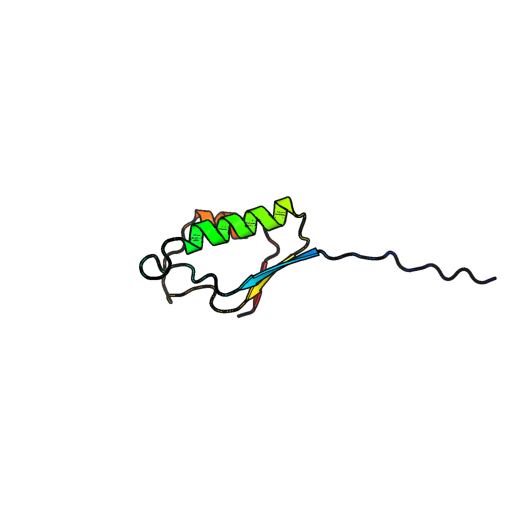ILE A 1 80 ? -8.295 -7.110 -1.803 1.00 63.41 80 ILE A C 1
ATOM 606 O O . ILE A 1 80 ? -8.690 -8.275 -1.746 1.00 63.41 80 ILE A O 1
ATOM 610 N N . CYS A 1 81 ? -9.001 -6.136 -2.367 1.00 52.56 81 CYS A N 1
ATOM 611 C CA . CYS A 1 81 ? -10.165 -6.377 -3.205 1.00 52.56 81 CYS A CA 1
ATOM 612 C C . CYS A 1 81 ? -9.720 -6.292 -4.668 1.00 52.56 81 CYS A C 1
ATOM 614 O O . CYS A 1 81 ? -9.704 -5.204 -5.243 1.00 52.56 81 CYS A O 1
ATOM 616 N N . GLY A 1 82 ? -9.333 -7.439 -5.227 1.00 52.12 82 GLY A N 1
ATOM 617 C CA . GLY A 1 82 ? -9.120 -7.655 -6.660 1.00 52.12 82 GLY A CA 1
ATOM 618 C C . GLY A 1 82 ? -10.170 -8.605 -7.206 1.00 52.12 82 GLY A C 1
ATOM 619 O O . GLY A 1 82 ? -10.427 -9.624 -6.523 1.00 52.12 82 GLY A O 1
#

Radius of gyration: 17.07 Å; chains: 1; bounding box: 50×18×50 Å

pLDDT: mean 78.07, std 13.17, range [47.5, 92.38]

Sequence (82 aa):
MMYMASLPLHKIRILHTSDTHLGDPYGHPISEIAFASTVRAADVFNADYMLIAGDVFDNVGGVITDAVIDEINDGARILICG

Secondary structure (DSSP, 8-state):
-----PPP-----EEEEE---BT-TTT-TTHHHHHHHHHHHHHHHT-SEEEEES--BSSTT----HHHHHHHHHH--EEEE-